Protein AF-A0A7W1LLL6-F1 (afdb_monomer)

pLDDT: mean 93.41, std 8.31, range [65.19, 98.31]

Foldseek 3Di:
DDDDDDDDDDDPQPDQPVVVVDPDRQQQDDDPRGGVVRVD

Mean predicted aligned error: 4.46 Å

Secondary structure (DSSP, 8-state):
---SS------------GGG-SSS-GGG-EETTEEGGGG-

Structure (mmCIF, N/CA/C/O backbone):
data_AF-A0A7W1LLL6-F1
#
_entry.id   AF-A0A7W1LLL6-F1
#
loop_
_atom_site.group_PDB
_atom_site.id
_atom_site.type_symbol
_atom_site.label_atom_id
_atom_site.label_alt_id
_atom_site.label_comp_id
_atom_site.label_asym_id
_atom_site.label_entity_id
_atom_site.label_seq_id
_atom_site.pdbx_PDB_ins_code
_atom_site.Cartn_x
_atom_site.Cartn_y
_atom_site.Cartn_z
_atom_site.occupancy
_atom_site.B_iso_or_equiv
_atom_site.auth_seq_id
_atom_site.auth_comp_id
_atom_site.auth_asym_id
_atom_site.auth_atom_id
_atom_site.pdbx_PDB_model_num
ATOM 1 N N . MET A 1 1 ? -6.132 -6.400 21.404 1.00 65.19 1 MET A N 1
ATOM 2 C CA . MET A 1 1 ? -6.062 -4.930 21.551 1.00 65.19 1 MET A CA 1
ATOM 3 C C . MET 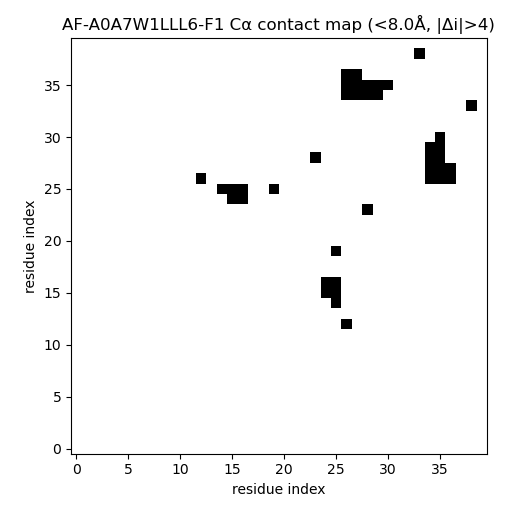A 1 1 ? -7.467 -4.431 21.829 1.00 65.19 1 MET A C 1
ATOM 5 O O . MET A 1 1 ? -8.342 -4.682 21.012 1.00 65.19 1 MET A O 1
ATOM 9 N N . SER A 1 2 ? -7.715 -3.819 22.987 1.00 74.94 2 SER A N 1
ATOM 10 C CA . SER A 1 2 ? -8.972 -3.111 23.241 1.00 74.94 2 SER A CA 1
ATOM 11 C C . SER A 1 2 ? -8.874 -1.738 22.584 1.00 74.94 2 SER A C 1
ATOM 13 O O . SER A 1 2 ? -8.013 -0.943 22.949 1.00 74.94 2 SER A O 1
ATOM 15 N N . SER A 1 3 ? -9.713 -1.475 21.583 1.00 71.56 3 SER A N 1
ATOM 16 C CA . SER A 1 3 ? -9.843 -0.133 21.015 1.00 71.56 3 SER A CA 1
ATOM 17 C C . SER A 1 3 ? -10.903 0.611 21.831 1.00 71.56 3 SER A C 1
ATOM 19 O O . SER A 1 3 ? -12.070 0.211 21.783 1.00 71.56 3 SER A O 1
ATOM 21 N N . PRO A 1 4 ? -10.545 1.626 22.639 1.00 74.56 4 PRO A N 1
ATOM 22 C CA . PRO A 1 4 ? -11.542 2.457 23.293 1.00 74.56 4 PRO A CA 1
ATOM 23 C C . PRO A 1 4 ? -12.203 3.327 22.215 1.00 74.56 4 PRO A C 1
ATOM 25 O O . PRO A 1 4 ? -11.556 4.172 21.607 1.00 74.56 4 PRO A O 1
ATOM 28 N N . GLY A 1 5 ? -13.489 3.086 21.950 1.00 80.31 5 GLY A N 1
ATOM 29 C CA . GLY A 1 5 ? -14.265 3.820 20.947 1.00 80.31 5 GLY A CA 1
ATOM 30 C C . GLY A 1 5 ? -13.953 3.453 19.488 1.00 80.31 5 GLY A C 1
ATOM 31 O O . GLY A 1 5 ? -12.887 2.934 19.150 1.00 80.31 5 GLY A O 1
ATOM 32 N N . LEU A 1 6 ? -14.928 3.710 18.609 1.00 84.69 6 LEU A N 1
ATOM 33 C CA . LEU A 1 6 ? -14.777 3.560 17.160 1.00 84.69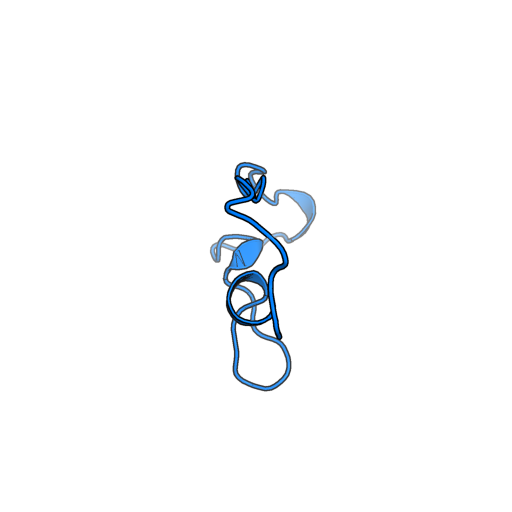 6 LEU A CA 1
ATOM 34 C C . LEU A 1 6 ? -13.780 4.613 16.654 1.00 84.69 6 LEU A C 1
ATOM 36 O O . LEU A 1 6 ? -14.083 5.804 16.650 1.00 84.69 6 LEU A O 1
ATOM 40 N N . ALA A 1 7 ? -12.600 4.170 16.225 1.00 86.56 7 ALA A N 1
ATOM 41 C CA . ALA A 1 7 ? -11.593 5.009 15.586 1.00 86.56 7 ALA A CA 1
ATOM 42 C C . ALA A 1 7 ? -11.408 4.570 14.129 1.00 86.56 7 ALA A C 1
ATOM 44 O O . ALA A 1 7 ? -11.315 3.377 13.841 1.00 86.56 7 ALA A O 1
ATOM 45 N N . ALA A 1 8 ? -11.345 5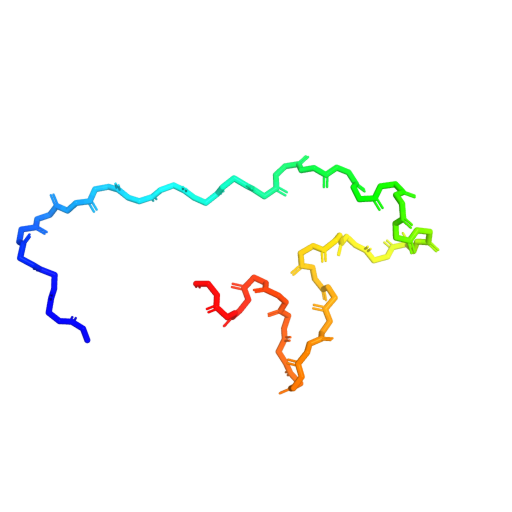.533 13.208 1.00 92.62 8 ALA A N 1
ATOM 46 C CA . ALA A 1 8 ? -10.990 5.265 11.819 1.00 92.62 8 ALA A CA 1
ATOM 47 C C . ALA A 1 8 ? -9.462 5.237 11.673 1.00 92.62 8 ALA A C 1
ATOM 49 O O . ALA A 1 8 ? -8.781 6.180 12.075 1.00 92.62 8 ALA A O 1
ATOM 50 N N . VAL A 1 9 ? -8.930 4.170 11.074 1.00 92.62 9 VAL A N 1
ATOM 51 C CA . VAL A 1 9 ? -7.497 4.002 10.794 1.00 92.62 9 VAL A CA 1
ATOM 52 C C . VAL A 1 9 ? -7.307 3.834 9.291 1.00 92.62 9 VAL A C 1
ATOM 54 O O . VAL A 1 9 ? -7.992 3.030 8.664 1.00 92.62 9 VAL A O 1
ATOM 57 N N . VAL A 1 10 ? -6.372 4.589 8.709 1.00 95.06 10 VAL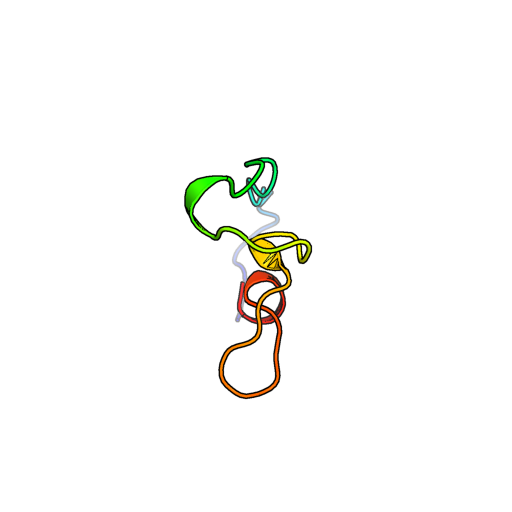 A N 1
ATOM 58 C CA . VAL A 1 10 ? -6.055 4.542 7.275 1.00 95.06 10 VAL A CA 1
ATOM 59 C C . VAL A 1 10 ? -4.577 4.221 7.095 1.00 95.06 10 VAL A C 1
ATOM 61 O O . VAL A 1 10 ? -3.713 4.950 7.580 1.00 95.06 10 VAL A O 1
ATOM 64 N N . VAL A 1 11 ? -4.281 3.148 6.360 1.00 95.62 11 VAL A N 1
ATOM 65 C CA . VAL A 1 11 ? -2.910 2.740 6.029 1.00 95.62 11 VAL A CA 1
ATOM 66 C C . VAL A 1 11 ? -2.557 3.228 4.624 1.00 95.62 11 VAL A C 1
ATOM 68 O O . VAL A 1 11 ? -3.128 2.781 3.630 1.00 95.62 11 VAL A O 1
ATOM 71 N N . LEU A 1 12 ? -1.589 4.142 4.521 1.00 96.88 12 LEU A N 1
ATOM 72 C CA . LEU A 1 12 ? -1.134 4.677 3.234 1.00 96.88 12 LEU A CA 1
ATOM 73 C C . LEU A 1 12 ? -0.124 3.730 2.563 1.00 96.88 12 LEU A C 1
ATOM 75 O O . LEU A 1 12 ? 1.077 3.774 2.826 1.00 96.88 12 LEU A O 1
ATOM 79 N N . ALA A 1 13 ? -0.621 2.898 1.647 1.00 96.75 13 ALA A N 1
ATOM 80 C CA . ALA A 1 13 ? 0.151 1.872 0.934 1.00 96.75 13 ALA A CA 1
ATOM 81 C C . ALA A 1 13 ? 0.420 2.184 -0.560 1.00 96.75 13 ALA A C 1
ATOM 83 O O . ALA A 1 13 ? 0.890 1.321 -1.294 1.00 96.75 13 ALA A O 1
ATOM 84 N N . ALA A 1 14 ? 0.159 3.410 -1.026 1.00 96.88 14 ALA A N 1
ATOM 85 C CA . ALA A 1 14 ? 0.098 3.750 -2.458 1.00 96.88 14 ALA A CA 1
ATOM 86 C C . ALA A 1 14 ? 1.454 3.989 -3.169 1.00 96.88 14 ALA A C 1
ATOM 88 O O . ALA A 1 14 ? 1.492 4.310 -4.355 1.00 96.88 14 ALA A O 1
ATOM 89 N N . GLY A 1 15 ? 2.587 3.880 -2.471 1.00 97.25 15 GLY A N 1
ATOM 90 C CA . GLY A 1 15 ? 3.900 4.159 -3.066 1.00 97.25 15 GLY A CA 1
ATOM 91 C C . GLY A 1 15 ? 4.376 3.060 -4.024 1.00 97.25 15 GLY A C 1
ATOM 92 O O . GLY A 1 15 ? 4.476 1.904 -3.621 1.00 97.25 15 GLY A O 1
ATOM 93 N N . ALA A 1 16 ? 4.800 3.437 -5.237 1.00 96.62 16 ALA A N 1
ATOM 94 C CA . ALA A 1 16 ? 5.227 2.514 -6.303 1.00 96.62 16 ALA A CA 1
ATOM 95 C C . ALA A 1 16 ? 6.452 1.631 -5.978 1.00 96.62 16 ALA A C 1
ATOM 97 O O . ALA A 1 16 ? 6.724 0.666 -6.681 1.00 96.62 16 ALA A O 1
ATOM 98 N N . GLY A 1 17 ? 7.221 1.942 -4.930 1.00 97.50 17 GLY A N 1
ATOM 99 C CA . GLY A 1 17 ? 8.321 1.076 -4.491 1.00 97.50 17 GLY A CA 1
ATOM 100 C C . GLY A 1 17 ? 9.535 1.035 -5.427 1.00 97.50 17 GLY A C 1
ATOM 101 O O . GLY A 1 17 ? 10.293 0.078 -5.375 1.00 97.50 17 GLY A O 1
ATOM 102 N N . THR A 1 18 ? 9.777 2.065 -6.243 1.00 97.81 18 THR A N 1
ATOM 103 C CA . THR A 1 18 ? 10.816 2.066 -7.299 1.00 97.81 18 THR A CA 1
ATOM 104 C C . THR A 1 18 ? 12.239 1.756 -6.815 1.00 97.81 18 THR A C 1
ATOM 106 O O . THR A 1 18 ? 13.022 1.148 -7.541 1.00 97.81 18 THR A O 1
ATOM 109 N N . ARG A 1 19 ? 12.584 2.103 -5.568 1.00 98.12 19 ARG A N 1
ATOM 110 C CA . ARG A 1 19 ? 13.896 1.778 -4.972 1.00 98.12 19 ARG A CA 1
ATOM 111 C C . ARG A 1 19 ? 14.079 0.292 -4.654 1.00 98.12 19 ARG A C 1
ATOM 113 O O . ARG A 1 19 ? 15.215 -0.143 -4.524 1.00 98.12 19 ARG A O 1
ATOM 120 N N . MET A 1 20 ? 12.991 -0.472 -4.562 1.00 97.50 20 MET A N 1
ATOM 121 C CA . MET A 1 20 ? 13.024 -1.915 -4.305 1.00 97.50 20 MET A CA 1
ATOM 122 C C . MET A 1 20 ? 13.579 -2.702 -5.497 1.00 97.50 20 MET A C 1
ATOM 124 O O . MET A 1 20 ? 14.019 -3.828 -5.307 1.00 97.50 20 MET A O 1
ATOM 128 N N . ARG A 1 21 ? 13.542 -2.129 -6.717 1.00 97.62 21 ARG A N 1
ATOM 129 C CA . ARG A 1 21 ? 13.977 -2.784 -7.968 1.00 97.62 21 ARG A CA 1
ATOM 130 C C . ARG A 1 21 ? 13.412 -4.204 -8.116 1.00 97.62 21 ARG A C 1
ATOM 132 O O . ARG A 1 21 ? 14.120 -5.135 -8.481 1.00 97.62 21 ARG A O 1
ATOM 139 N N . SER A 1 22 ? 12.131 -4.356 -7.802 1.00 97.25 22 SER A N 1
ATOM 140 C CA . SER A 1 22 ? 11.426 -5.634 -7.771 1.00 97.25 22 SER A CA 1
ATOM 141 C C . SER A 1 22 ? 10.109 -5.504 -8.527 1.00 97.25 22 SER A C 1
ATOM 143 O O . SER A 1 22 ? 9.480 -4.445 -8.493 1.00 97.25 22 SER A O 1
ATOM 145 N N . ALA A 1 23 ? 9.693 -6.580 -9.195 1.00 97.38 23 ALA A N 1
ATOM 146 C CA . ALA A 1 23 ? 8.358 -6.679 -9.786 1.00 97.38 23 ALA 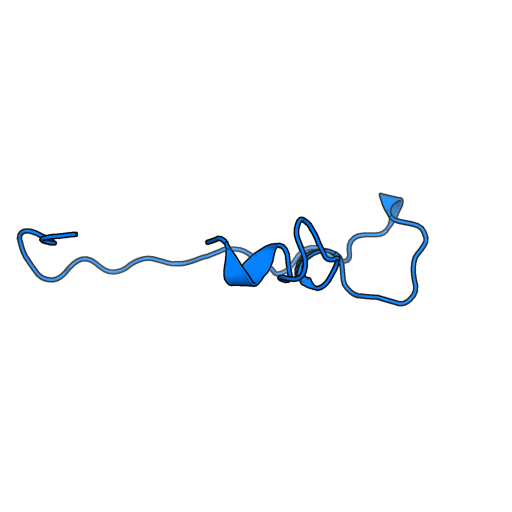A CA 1
ATOM 147 C C . ALA A 1 23 ? 7.266 -6.846 -8.713 1.00 97.38 23 ALA A C 1
ATOM 149 O O . ALA A 1 23 ? 6.090 -6.606 -8.974 1.00 97.38 23 ALA A O 1
ATOM 150 N N . ILE A 1 24 ? 7.653 -7.244 -7.497 1.00 97.38 24 ILE A N 1
ATOM 151 C CA . ILE A 1 24 ? 6.743 -7.394 -6.365 1.00 97.38 24 ILE A CA 1
ATOM 152 C C . ILE A 1 24 ? 6.455 -5.997 -5.783 1.00 97.38 24 ILE A C 1
ATOM 154 O O . ILE A 1 24 ? 7.397 -5.257 -5.481 1.00 97.38 24 ILE A O 1
ATOM 158 N N . PRO A 1 25 ? 5.183 -5.608 -5.568 1.00 98.06 25 PRO A N 1
ATOM 159 C CA . PRO A 1 25 ? 4.849 -4.364 -4.880 1.00 98.06 25 PRO A CA 1
ATOM 160 C C . PRO A 1 25 ? 5.527 -4.260 -3.507 1.00 98.06 25 PRO A C 1
ATOM 162 O O . PRO A 1 25 ? 5.635 -5.249 -2.779 1.00 98.06 25 PRO A O 1
ATOM 165 N N . LYS A 1 26 ? 5.947 -3.051 -3.105 1.00 97.81 26 LYS A N 1
ATOM 166 C CA . LYS A 1 26 ? 6.700 -2.833 -1.850 1.00 97.81 26 LYS A CA 1
ATOM 167 C C . LYS A 1 26 ? 6.038 -3.512 -0.647 1.00 97.81 26 LYS A C 1
ATOM 169 O O . LYS A 1 26 ? 6.705 -4.230 0.083 1.00 97.81 26 LYS A O 1
ATOM 174 N N . VAL A 1 27 ? 4.733 -3.312 -0.466 1.00 98.00 27 VAL A N 1
ATOM 175 C CA . VAL A 1 27 ? 3.977 -3.802 0.701 1.00 98.00 27 VAL A CA 1
ATOM 176 C C . VAL A 1 27 ? 3.764 -5.320 0.725 1.00 98.00 27 VAL A C 1
ATOM 178 O O . VAL A 1 27 ? 3.373 -5.856 1.759 1.00 98.00 27 V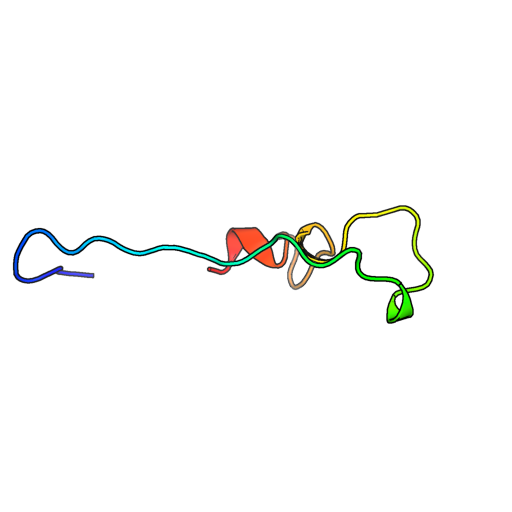AL A O 1
ATOM 181 N N . LEU A 1 28 ? 4.033 -6.008 -0.388 1.00 98.12 28 LEU A N 1
ATOM 182 C CA . LEU A 1 28 ? 3.908 -7.461 -0.502 1.00 98.12 28 LEU A CA 1
ATOM 183 C C . LEU A 1 28 ? 5.232 -8.203 -0.292 1.00 98.12 28 LEU A C 1
ATOM 185 O O . LEU A 1 28 ? 5.229 -9.427 -0.289 1.00 98.12 28 LEU A O 1
ATOM 189 N N . HIS A 1 29 ? 6.349 -7.498 -0.088 1.00 98.19 29 HIS A N 1
ATOM 190 C CA . HIS A 1 29 ? 7.595 -8.161 0.297 1.00 98.19 29 HIS A CA 1
ATOM 191 C C . HIS A 1 29 ? 7.451 -8.819 1.669 1.00 98.19 29 HIS A C 1
ATOM 193 O O . HIS A 1 29 ? 6.829 -8.251 2.568 1.00 98.19 29 HIS A O 1
ATOM 199 N N . GLU A 1 30 ? 8.029 -10.007 1.818 1.00 98.12 30 GLU A N 1
ATOM 200 C CA . GLU A 1 30 ? 7.889 -10.809 3.027 1.00 98.12 30 GLU A CA 1
ATOM 201 C C . GLU A 1 30 ? 8.988 -10.539 4.053 1.00 98.12 30 GLU A C 1
ATOM 203 O O . GLU A 1 30 ? 10.159 -10.359 3.717 1.00 98.12 30 GLU A O 1
ATOM 208 N N . ILE A 1 31 ? 8.597 -10.574 5.325 1.00 97.81 31 ILE A N 1
ATOM 209 C CA . ILE A 1 31 ? 9.478 -10.638 6.490 1.00 97.81 31 ILE A CA 1
ATOM 210 C C . ILE A 1 31 ? 8.881 -11.688 7.430 1.00 97.81 31 ILE A C 1
ATOM 212 O O . ILE A 1 31 ? 7.690 -11.659 7.713 1.00 97.81 31 ILE A O 1
ATOM 216 N N . GLY A 1 32 ? 9.668 -12.670 7.876 1.00 97.19 32 GLY A N 1
ATOM 217 C CA . GLY A 1 32 ? 9.163 -13.712 8.785 1.00 97.19 32 GLY A CA 1
ATOM 218 C C . GLY A 1 32 ? 7.979 -14.525 8.231 1.00 97.19 32 GLY A C 1
ATOM 219 O O . GLY A 1 32 ? 7.120 -14.951 9.000 1.00 97.19 32 GLY A O 1
ATOM 220 N N . GLY A 1 33 ? 7.906 -14.709 6.907 1.00 97.88 33 GLY A N 1
ATOM 221 C CA . GLY A 1 33 ? 6.848 -15.481 6.240 1.00 97.88 33 GLY A CA 1
ATOM 222 C C . GLY A 1 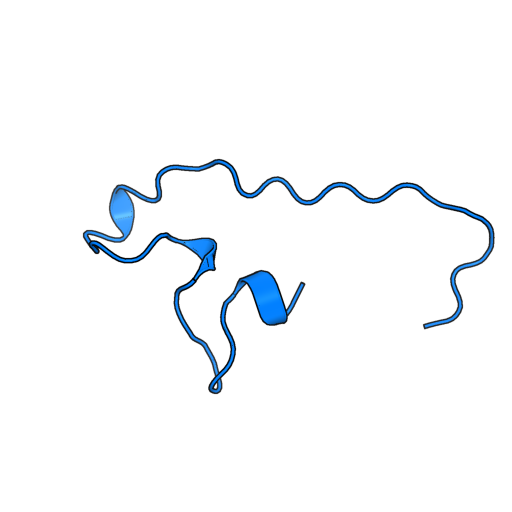33 ? 5.493 -14.772 6.132 1.00 97.88 33 GLY A C 1
ATOM 223 O O . GLY A 1 33 ? 4.486 -15.415 5.850 1.00 97.88 33 GLY A O 1
ATOM 224 N N . ARG A 1 34 ? 5.435 -13.458 6.381 1.00 97.81 34 ARG A N 1
ATOM 225 C CA . ARG A 1 34 ? 4.251 -12.621 6.139 1.00 97.81 34 ARG A CA 1
ATOM 226 C C . ARG A 1 34 ? 4.650 -11.393 5.334 1.00 97.81 34 ARG A C 1
ATOM 228 O O . ARG A 1 34 ? 5.759 -10.887 5.490 1.00 97.81 34 ARG A O 1
ATOM 235 N N . SER A 1 35 ? 3.750 -10.877 4.503 1.00 98.31 35 SER A N 1
ATOM 236 C CA . SER A 1 35 ? 3.987 -9.606 3.811 1.00 98.31 35 S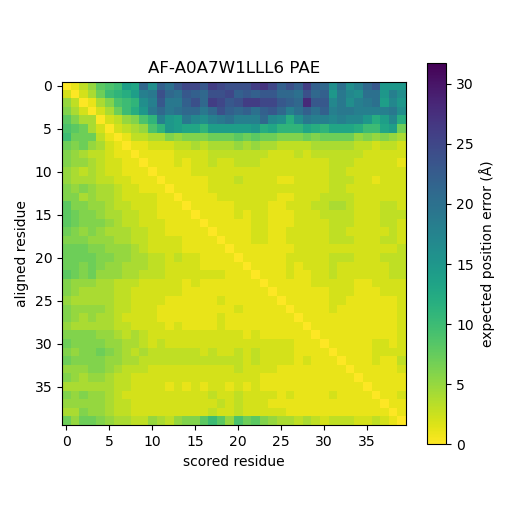ER A CA 1
ATOM 237 C C . SER A 1 35 ? 4.155 -8.456 4.809 1.00 98.31 35 SER A C 1
ATOM 239 O O . SER A 1 35 ? 3.618 -8.504 5.917 1.00 98.31 35 SER A O 1
ATOM 241 N N . LEU A 1 36 ? 4.851 -7.385 4.417 1.00 97.56 36 LEU A N 1
ATOM 242 C CA . LEU A 1 36 ? 4.930 -6.154 5.211 1.00 97.56 36 LEU A CA 1
ATOM 243 C C . LEU A 1 36 ? 3.537 -5.659 5.621 1.00 97.56 36 LEU A C 1
ATOM 245 O O . LEU A 1 36 ? 3.343 -5.302 6.776 1.00 97.56 36 LEU A O 1
ATOM 249 N N . LEU A 1 37 ? 2.559 -5.692 4.706 1.00 97.00 37 LEU A N 1
ATOM 250 C CA . LEU A 1 37 ? 1.180 -5.301 5.015 1.00 97.00 37 LEU A CA 1
ATOM 251 C C . LEU A 1 37 ? 0.514 -6.226 6.043 1.00 97.00 37 LEU A C 1
ATOM 253 O O . LEU A 1 37 ? -0.292 -5.757 6.830 1.00 97.00 37 LEU A O 1
ATOM 257 N N . GLY A 1 38 ? 0.863 -7.514 6.071 1.00 97.31 38 GLY A N 1
ATOM 258 C CA . GLY A 1 38 ? 0.337 -8.473 7.047 1.00 97.31 38 GLY A CA 1
ATOM 259 C C . GLY A 1 38 ? 0.870 -8.302 8.476 1.00 97.31 38 GLY A C 1
ATOM 260 O O . GLY A 1 38 ? 0.432 -9.028 9.367 1.00 97.31 38 GLY A O 1
ATOM 261 N N . HIS A 1 39 ? 1.821 -7.390 8.696 1.00 96.94 39 HIS A N 1
ATOM 262 C CA . HIS A 1 39 ? 2.300 -7.006 10.030 1.00 96.94 39 HIS A CA 1
ATOM 263 C C . HIS A 1 39 ? 1.617 -5.752 10.583 1.00 96.94 39 HIS A C 1
ATOM 265 O O . HIS A 1 39 ? 1.788 -5.460 11.767 1.00 96.94 39 HIS A O 1
ATOM 271 N N . VAL A 1 40 ? 0.933 -4.992 9.724 1.00 91.81 40 VAL A N 1
ATOM 272 C CA . VAL A 1 40 ? 0.311 -3.703 10.053 1.00 91.81 40 VAL A CA 1
ATOM 273 C C . VAL A 1 40 ? -1.125 -3.906 10.513 1.00 91.81 40 VAL A C 1
ATOM 275 O O . VAL A 1 40 ? -1.802 -4.800 9.959 1.00 91.81 40 VAL A O 1
#

Radius of gyration: 13.57 Å; Cα contacts (8 Å, |Δi|>4): 20; chains: 1; bounding box: 29×21×33 Å

Sequence (40 aa):
MSSPGLAAVVVLAAGAGTRMRSAIP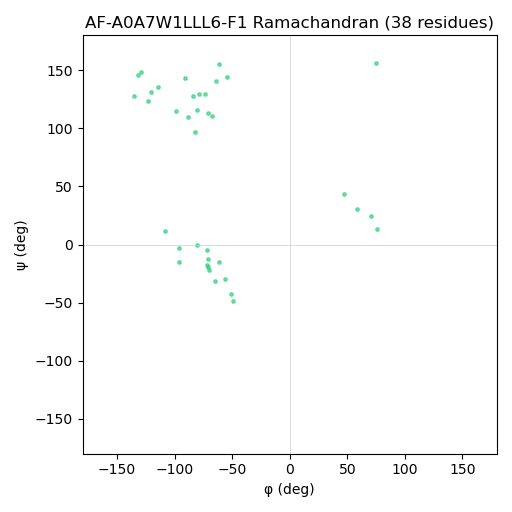KVLHEIGGRSLLGHV

Solvent-accessible surface area (backbone atoms only — not comparable to full-atom values): 2934 Å² total; per-residue (Å²): 136,87,71,88,65,97,73,92,83,85,82,92,75,84,65,81,38,75,90,69,78,57,93,64,54,54,56,64,44,69,57,96,90,34,31,52,55,74,76,105